Protein AF-A0A7S0RGK0-F1 (afdb_monomer_lite)

Radius of gyration: 24.29 Å; chains: 1; bounding box: 47×30×78 Å

pLDDT: mean 84.03, std 11.75, range [45.88, 96.94]

Structure (mmCIF, N/CA/C/O backbone):
data_AF-A0A7S0RGK0-F1
#
_entry.id   AF-A0A7S0RGK0-F1
#
loop_
_atom_site.group_PDB
_atom_site.id
_atom_site.type_symbol
_atom_site.label_atom_id
_atom_site.label_alt_id
_atom_site.label_comp_id
_atom_site.label_asym_id
_atom_site.label_entity_id
_atom_site.label_seq_id
_atom_site.pdbx_PDB_ins_code
_atom_site.Cartn_x
_atom_site.Cartn_y
_atom_site.Cartn_z
_atom_site.occupancy
_atom_site.B_iso_or_equiv
_atom_site.auth_seq_id
_atom_site.auth_comp_id
_atom_site.auth_asym_id
_atom_site.auth_atom_id
_atom_site.pdbx_PDB_model_num
ATOM 1 N N . CYS A 1 1 ? -18.886 -2.532 -41.135 1.00 45.88 1 CYS A N 1
ATOM 2 C CA . CYS A 1 1 ? -19.427 -2.600 -39.764 1.00 45.88 1 CYS A CA 1
ATOM 3 C C . CYS A 1 1 ? -18.877 -1.375 -39.049 1.00 45.88 1 CYS A C 1
ATOM 5 O O . CYS A 1 1 ? -17.699 -1.386 -38.721 1.00 45.88 1 CYS A O 1
ATOM 7 N N . HIS A 1 2 ? -19.645 -0.287 -38.977 1.00 47.56 2 HIS A N 1
ATOM 8 C CA . HIS A 1 2 ? -19.231 0.909 -38.237 1.00 47.56 2 HIS A CA 1
ATOM 9 C C . HIS A 1 2 ? -19.443 0.636 -36.746 1.00 47.56 2 HIS A C 1
ATOM 11 O O . HIS A 1 2 ? -20.496 0.131 -36.366 1.00 47.56 2 HIS A O 1
ATOM 17 N N . PHE A 1 3 ? -18.423 0.901 -35.936 1.00 50.94 3 PHE A N 1
ATOM 18 C CA . PHE A 1 3 ? -18.436 0.757 -34.477 1.00 50.94 3 PHE A CA 1
ATOM 19 C C . PHE A 1 3 ? -18.742 2.110 -33.795 1.00 50.94 3 PHE A C 1
ATOM 21 O O . PHE A 1 3 ? -18.288 2.342 -32.684 1.00 50.94 3 PHE A O 1
ATOM 28 N N . ASP A 1 4 ? -19.494 3.001 -34.455 1.00 64.44 4 ASP A N 1
ATOM 29 C CA . ASP A 1 4 ? -19.559 4.431 -34.095 1.00 64.44 4 ASP A CA 1
ATOM 30 C C . ASP A 1 4 ? -20.911 4.902 -33.514 1.00 64.44 4 ASP A C 1
ATOM 32 O O . ASP A 1 4 ? -21.115 6.098 -33.342 1.00 64.44 4 ASP A O 1
ATOM 36 N N . ASP A 1 5 ? -21.830 3.997 -33.164 1.00 68.00 5 ASP A N 1
ATOM 37 C CA . ASP A 1 5 ? -23.167 4.366 -32.656 1.00 68.00 5 ASP A CA 1
ATOM 38 C C . ASP A 1 5 ? -23.251 4.332 -31.118 1.00 68.00 5 ASP A C 1
ATOM 40 O O . ASP A 1 5 ? -24.139 3.693 -30.546 1.00 68.00 5 ASP A O 1
ATOM 44 N N . TRP A 1 6 ? -22.314 4.976 -30.417 1.00 68.12 6 TRP A N 1
ATOM 45 C CA . TRP A 1 6 ? -22.387 5.119 -28.956 1.00 68.12 6 TRP A CA 1
ATOM 46 C C . TRP A 1 6 ? -22.536 6.593 -28.586 1.00 68.12 6 TRP A C 1
ATOM 48 O O . TRP A 1 6 ? -21.665 7.408 -28.877 1.00 68.12 6 TRP A O 1
ATOM 58 N N . GLU A 1 7 ? -23.637 6.929 -27.918 1.00 72.31 7 GLU A N 1
ATOM 59 C CA . GLU A 1 7 ? -23.846 8.242 -27.315 1.00 72.31 7 GLU A CA 1
ATOM 60 C C . GLU A 1 7 ? -23.464 8.166 -25.834 1.00 72.31 7 GLU A C 1
ATOM 62 O O . GLU A 1 7 ? -24.004 7.357 -25.075 1.00 72.31 7 GLU A O 1
ATOM 67 N N . VAL A 1 8 ? -22.506 8.993 -25.416 1.00 60.56 8 VAL A N 1
ATOM 68 C CA . VAL A 1 8 ? -22.184 9.163 -23.997 1.00 60.56 8 VAL A CA 1
ATOM 69 C C . VAL A 1 8 ? -23.296 10.003 -23.378 1.00 60.56 8 VAL A C 1
ATOM 71 O O . VAL A 1 8 ? -23.343 11.215 -23.559 1.00 60.56 8 VAL A O 1
ATOM 74 N N . THR A 1 9 ? -24.209 9.360 -22.652 1.00 66.69 9 THR A N 1
ATOM 75 C CA . THR A 1 9 ? -25.336 10.044 -21.994 1.00 66.69 9 THR A CA 1
ATOM 76 C C . THR A 1 9 ? -24.972 10.633 -20.629 1.00 66.69 9 THR A C 1
ATOM 78 O O . THR A 1 9 ? -25.786 11.334 -20.032 1.00 66.69 9 THR A O 1
ATOM 81 N N . GLN A 1 10 ? -23.782 10.323 -20.101 1.00 54.25 10 GLN A N 1
ATOM 82 C CA . GLN A 1 10 ? -23.289 10.854 -18.831 1.00 54.25 10 GLN A CA 1
ATOM 83 C C . GLN A 1 10 ? -21.755 10.778 -18.770 1.00 54.25 10 GLN A C 1
ATOM 85 O O . GLN A 1 10 ? -21.171 9.724 -19.025 1.00 54.25 10 GLN A O 1
ATOM 90 N N . GLU A 1 11 ? -21.103 11.889 -18.428 1.00 58.59 11 GLU A N 1
ATOM 91 C CA . GLU A 1 11 ? -19.659 11.948 -18.171 1.00 58.59 11 GLU A CA 1
ATOM 92 C C . GLU A 1 11 ? -19.355 11.328 -16.787 1.00 58.59 11 GLU A C 1
ATOM 94 O O . GLU A 1 11 ? -20.025 11.680 -15.812 1.00 58.59 11 GLU A O 1
ATOM 99 N N . PRO A 1 12 ? -18.340 10.451 -16.629 1.00 56.47 12 PRO A N 1
ATOM 100 C CA . PRO A 1 12 ? -18.073 9.737 -15.369 1.00 56.47 12 PRO A CA 1
ATOM 101 C C . PRO A 1 12 ? -17.719 10.620 -14.158 1.00 56.47 12 PRO A C 1
ATOM 103 O O . PRO A 1 12 ? -17.624 10.108 -13.044 1.00 56.47 12 PRO A O 1
ATOM 106 N N . ASN A 1 13 ? -17.483 11.919 -14.365 1.00 54.09 13 ASN A N 1
ATOM 107 C CA . ASN A 1 13 ? -16.930 12.828 -13.359 1.00 54.09 13 ASN A CA 1
ATOM 108 C C . ASN A 1 13 ? -17.890 13.922 -12.875 1.00 54.09 13 ASN A C 1
ATOM 110 O O . ASN A 1 13 ? -17.523 14.672 -11.970 1.00 54.09 13 ASN A O 1
ATOM 114 N N . GLU A 1 14 ? -19.117 13.998 -13.389 1.00 57.75 14 GLU A N 1
ATOM 115 C CA . GLU A 1 14 ? -20.166 14.773 -12.722 1.00 57.75 14 GLU A CA 1
ATOM 116 C C . GLU A 1 14 ? -20.869 13.853 -11.729 1.00 57.75 14 GLU A C 1
ATOM 118 O O . GLU A 1 14 ? -21.892 13.237 -12.024 1.00 57.75 14 GLU A O 1
ATOM 123 N N . LEU A 1 15 ? -20.275 13.702 -10.541 1.00 62.53 15 LEU A N 1
ATOM 124 C CA . LEU A 1 15 ? -20.988 13.087 -9.427 1.00 62.53 15 LEU A CA 1
ATOM 125 C C . LEU A 1 15 ? -22.271 13.894 -9.225 1.00 62.53 15 LEU A C 1
ATOM 127 O O . LEU A 1 15 ? -22.200 15.059 -8.837 1.00 62.53 15 LEU A O 1
ATOM 131 N N . ASP A 1 16 ? -23.415 13.275 -9.531 1.00 68.38 16 ASP A N 1
ATOM 132 C CA . ASP A 1 16 ? -24.740 13.861 -9.346 1.00 68.38 16 ASP A CA 1
ATOM 133 C C . ASP A 1 16 ? -24.778 14.561 -7.975 1.00 68.38 16 ASP A C 1
ATOM 135 O O . ASP A 1 16 ? -24.524 13.905 -6.955 1.00 68.38 16 ASP A O 1
ATOM 139 N N . PRO A 1 17 ? -25.051 15.876 -7.913 1.00 67.38 17 PRO A N 1
ATOM 140 C CA . PRO A 1 17 ? -25.155 16.597 -6.651 1.00 67.38 17 PRO A CA 1
ATOM 141 C C . PRO A 1 17 ? -26.085 15.891 -5.651 1.00 67.38 17 PRO A C 1
ATOM 143 O O . PRO A 1 17 ? -25.765 15.813 -4.466 1.00 67.38 17 PRO A O 1
ATOM 146 N N . GLY A 1 18 ? -27.165 15.258 -6.129 1.00 75.44 18 GLY A N 1
ATOM 147 C CA . GLY A 1 18 ? -28.067 14.460 -5.295 1.00 75.44 18 GLY A CA 1
ATOM 148 C C . GLY A 1 18 ? -27.434 13.171 -4.755 1.00 75.44 18 GLY A C 1
ATOM 149 O O . GLY A 1 18 ? -27.730 12.742 -3.636 1.00 75.44 18 GLY A O 1
ATOM 150 N N . TYR A 1 19 ? -26.505 12.563 -5.498 1.00 70.56 19 TYR A N 1
ATOM 151 C CA . TYR A 1 19 ? -25.685 11.472 -4.978 1.00 70.56 19 TYR A CA 1
ATOM 152 C C . TYR A 1 19 ? -24.751 11.983 -3.876 1.00 70.56 19 TYR A C 1
ATOM 154 O O . TYR A 1 19 ? -24.656 11.341 -2.824 1.00 70.56 19 TYR A O 1
ATOM 162 N N . LEU A 1 20 ? -24.097 13.131 -4.060 1.00 77.19 20 LEU A N 1
ATOM 163 C CA . LEU A 1 20 ? -23.179 13.700 -3.066 1.00 77.19 20 LEU A CA 1
ATOM 164 C C . LEU A 1 20 ? -23.881 14.102 -1.760 1.00 77.19 20 LEU A C 1
ATOM 166 O O . LEU A 1 20 ? -23.364 13.782 -0.686 1.00 77.19 20 LEU A O 1
ATOM 170 N N . ASP A 1 21 ? -25.076 14.688 -1.837 1.00 83.25 21 ASP A N 1
ATOM 171 C CA . ASP A 1 21 ? -25.827 15.198 -0.677 1.00 83.25 21 ASP A CA 1
ATOM 172 C C . ASP A 1 21 ? -26.143 14.121 0.382 1.00 83.25 21 ASP A C 1
ATOM 174 O O . ASP A 1 21 ? -26.237 14.408 1.575 1.00 83.25 21 ASP A O 1
ATOM 178 N N . GLY A 1 22 ? -26.241 12.850 -0.021 1.00 84.25 22 GLY A N 1
ATOM 179 C CA . GLY A 1 22 ? -26.452 11.716 0.891 1.00 84.25 22 GLY A CA 1
ATOM 180 C C . GLY A 1 22 ? -25.196 10.902 1.224 1.00 84.25 22 GLY A C 1
ATOM 181 O O . GLY A 1 22 ? -25.296 9.892 1.925 1.00 84.25 22 GLY A O 1
ATOM 182 N N . ALA A 1 23 ? -24.023 11.268 0.698 1.00 84.81 23 ALA A N 1
ATOM 183 C CA . ALA A 1 23 ? -22.832 10.419 0.765 1.00 84.81 23 ALA A CA 1
ATOM 184 C C . ALA A 1 23 ? -22.358 10.162 2.199 1.00 84.81 23 ALA A C 1
ATOM 186 O O . ALA A 1 23 ? -22.061 9.017 2.539 1.00 84.81 23 ALA A O 1
ATOM 187 N N . ALA A 1 24 ? -22.356 11.188 3.055 1.00 86.12 24 ALA A N 1
ATOM 188 C CA . ALA A 1 24 ? -21.973 11.047 4.459 1.00 86.12 24 ALA A CA 1
ATOM 189 C C . ALA A 1 24 ? -22.893 10.067 5.208 1.00 86.12 24 ALA A C 1
ATOM 191 O O . ALA A 1 24 ? -22.409 9.146 5.859 1.00 86.12 24 ALA A O 1
ATOM 192 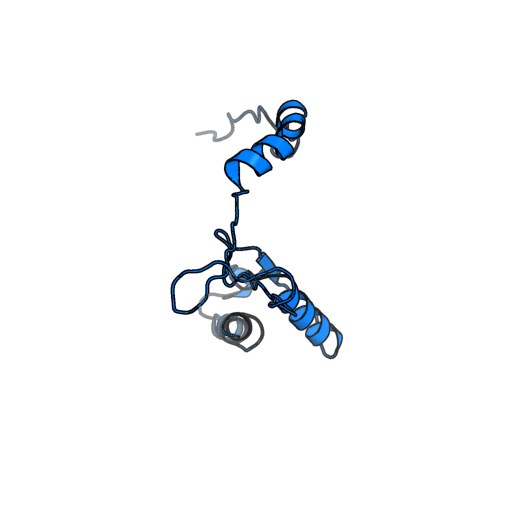N N . ALA A 1 25 ? -24.213 10.193 5.038 1.00 88.88 25 ALA A N 1
ATOM 193 C CA . ALA A 1 25 ? -25.180 9.290 5.662 1.00 88.88 25 ALA A CA 1
ATOM 194 C C . ALA A 1 25 ? -25.024 7.840 5.170 1.00 88.88 25 ALA A C 1
ATOM 196 O O . ALA A 1 25 ? -25.110 6.902 5.961 1.00 88.88 25 ALA A O 1
ATOM 197 N N . ARG A 1 26 ? -24.741 7.638 3.874 1.00 89.81 26 ARG A N 1
ATOM 198 C CA . ARG A 1 26 ? -24.455 6.299 3.330 1.00 89.81 26 ARG A CA 1
ATOM 199 C C . ARG A 1 26 ? -23.144 5.727 3.861 1.00 89.81 26 ARG A C 1
ATOM 201 O O . ARG A 1 26 ? -23.092 4.534 4.133 1.00 89.81 26 ARG A O 1
ATOM 208 N N . ILE A 1 27 ? -22.096 6.541 4.010 1.00 84.31 27 ILE A N 1
ATOM 209 C CA . ILE A 1 27 ? -20.834 6.111 4.632 1.00 84.31 27 ILE A CA 1
ATOM 210 C C . ILE A 1 27 ? -21.091 5.672 6.072 1.00 84.31 27 ILE A C 1
ATOM 212 O O . ILE A 1 27 ? -20.646 4.594 6.455 1.00 84.31 27 ILE A O 1
ATOM 216 N N . ASP A 1 28 ? -21.843 6.455 6.839 1.00 87.56 28 ASP A N 1
ATOM 217 C CA . ASP A 1 28 ? -22.169 6.110 8.222 1.00 87.56 28 ASP A CA 1
ATOM 218 C C . ASP A 1 28 ? -22.961 4.803 8.306 1.00 87.56 28 ASP A C 1
ATOM 220 O O . ASP A 1 28 ? -22.621 3.936 9.103 1.00 87.56 28 ASP A O 1
ATOM 224 N N . ALA A 1 29 ? -23.951 4.611 7.433 1.00 89.06 29 ALA A N 1
ATOM 225 C CA . ALA A 1 29 ? -24.777 3.406 7.436 1.00 89.06 29 ALA A CA 1
ATOM 226 C C . ALA A 1 29 ? -24.069 2.149 6.893 1.00 89.06 29 ALA A C 1
ATOM 228 O O . ALA A 1 29 ? -24.355 1.045 7.348 1.00 89.06 29 ALA A O 1
ATOM 229 N N . LEU A 1 30 ? -23.193 2.286 5.890 1.00 86.19 30 LEU A N 1
ATOM 230 C CA . LEU A 1 30 ? -22.616 1.146 5.158 1.00 86.19 30 LEU A CA 1
ATOM 231 C C . LEU A 1 30 ? -21.158 0.848 5.521 1.00 86.19 30 LEU A C 1
ATOM 233 O O . LEU A 1 30 ? -20.657 -0.222 5.180 1.00 86.19 30 LEU A O 1
ATOM 237 N N . ARG A 1 31 ? -20.443 1.804 6.123 1.00 80.94 31 ARG A N 1
ATOM 238 C CA . ARG A 1 31 ? -18.987 1.723 6.339 1.00 80.94 31 ARG A CA 1
ATOM 239 C C . ARG A 1 31 ? -18.550 2.031 7.769 1.00 80.94 31 ARG A C 1
ATOM 241 O O . ARG A 1 31 ? -17.350 1.989 8.036 1.00 80.94 31 ARG A O 1
ATOM 248 N N . LYS A 1 32 ? -19.481 2.320 8.680 1.00 85.50 32 LYS A N 1
ATOM 249 C CA . LYS A 1 32 ? -19.214 2.414 10.120 1.00 85.50 32 LYS A CA 1
ATOM 250 C C . LYS A 1 32 ? -19.977 1.323 10.863 1.00 85.50 32 LYS A C 1
ATOM 252 O O . LYS A 1 32 ? -20.958 0.778 10.368 1.00 85.50 32 LYS A O 1
ATOM 257 N N . GLY A 1 33 ? -19.496 0.999 12.053 1.00 85.06 33 GLY A N 1
ATOM 258 C CA . GLY A 1 33 ? -20.142 0.073 12.969 1.00 85.06 33 GLY A CA 1
ATOM 259 C C . GLY A 1 33 ? -19.746 0.404 14.398 1.00 85.06 33 GLY A C 1
ATOM 260 O O . GLY A 1 33 ? -18.701 1.017 14.631 1.00 85.06 33 GLY A O 1
ATOM 261 N N . ASP A 1 34 ? -20.590 0.009 15.343 1.00 89.88 34 ASP A N 1
ATOM 262 C CA . ASP A 1 34 ? -20.337 0.247 16.757 1.00 89.88 34 ASP A CA 1
ATOM 263 C C . ASP A 1 34 ? -19.248 -0.701 17.272 1.00 89.88 34 ASP A C 1
ATOM 265 O O . ASP A 1 34 ? -19.323 -1.919 17.101 1.00 89.88 34 ASP A O 1
ATOM 269 N N . LEU A 1 35 ? -18.244 -0.140 17.947 1.00 84.94 35 LEU A N 1
ATOM 270 C CA . LEU A 1 35 ? -17.237 -0.896 18.685 1.00 84.94 35 LEU A CA 1
ATOM 271 C C . LEU A 1 35 ? -17.458 -0.674 20.181 1.00 84.94 35 LEU A C 1
ATOM 273 O O . LEU A 1 35 ? -17.250 0.425 20.691 1.00 84.94 35 LEU A O 1
ATOM 277 N N . SER A 1 36 ? -17.856 -1.730 20.887 1.00 88.12 36 SER A N 1
ATOM 278 C CA . SER A 1 36 ? -17.973 -1.721 22.347 1.00 88.12 36 SER A CA 1
ATOM 279 C C . SER A 1 36 ? -16.804 -2.474 22.973 1.00 88.12 36 SER A C 1
ATOM 281 O O . SER A 1 36 ? -16.572 -3.638 22.652 1.00 88.12 36 SER A O 1
ATOM 283 N N . VAL A 1 37 ? -16.081 -1.818 23.882 1.00 84.38 37 VAL A N 1
ATOM 284 C CA . VAL A 1 37 ? -14.983 -2.419 24.653 1.00 84.38 37 VAL A CA 1
ATOM 285 C C . VAL A 1 37 ? -15.385 -2.451 26.123 1.00 84.38 37 VAL A C 1
ATOM 287 O O . VAL A 1 37 ? -15.658 -1.410 26.718 1.00 84.38 37 VAL A O 1
ATOM 290 N N . SER A 1 38 ? -15.419 -3.644 26.712 1.00 86.25 38 SER A N 1
ATOM 291 C CA . SER A 1 38 ? -15.728 -3.858 28.128 1.00 86.25 38 SER A CA 1
ATOM 292 C C . SER A 1 38 ? -14.567 -4.541 28.830 1.00 86.25 38 SER A C 1
ATOM 294 O O . SER A 1 38 ? -13.960 -5.458 28.279 1.00 86.25 38 SER A O 1
ATOM 296 N N . TRP A 1 39 ? -14.311 -4.145 30.070 1.00 84.94 39 TRP A N 1
ATOM 297 C CA . TRP A 1 39 ? -13.231 -4.691 30.877 1.00 84.94 39 TRP A CA 1
ATOM 298 C C . TRP A 1 39 ? -13.803 -5.413 32.071 1.00 84.94 39 TRP A C 1
ATOM 300 O O . TRP A 1 39 ? -14.559 -4.821 32.839 1.00 84.94 39 TRP A O 1
ATOM 310 N N . VAL A 1 40 ? -13.429 -6.673 32.224 1.00 90.31 40 VAL A N 1
ATOM 311 C CA . VAL A 1 40 ? -13.876 -7.519 33.323 1.00 90.31 40 VAL A CA 1
ATOM 312 C C . VAL A 1 40 ? -12.674 -8.137 34.023 1.00 90.31 40 VAL A C 1
ATOM 314 O O . VAL A 1 40 ? -11.624 -8.335 33.409 1.00 90.31 40 VAL A O 1
ATOM 317 N N . ASP A 1 41 ? -12.812 -8.408 35.315 1.00 86.19 41 ASP A N 1
ATOM 318 C CA . ASP A 1 41 ? -11.840 -9.192 36.069 1.00 86.19 41 ASP A CA 1
ATOM 319 C C . ASP A 1 41 ? -11.927 -10.692 35.723 1.00 86.19 41 ASP A C 1
ATOM 321 O O . ASP A 1 41 ? -12.722 -11.130 34.887 1.00 86.19 41 ASP A O 1
ATOM 325 N N . THR A 1 42 ? -11.108 -11.508 36.387 1.00 89.25 42 THR A N 1
ATOM 326 C CA . THR A 1 42 ? -11.101 -12.968 36.200 1.00 89.25 42 THR A CA 1
ATOM 327 C C . THR A 1 42 ? -12.397 -13.654 36.643 1.00 89.25 42 THR A C 1
ATOM 329 O O . THR A 1 42 ? -12.619 -14.807 36.275 1.00 89.25 42 THR A O 1
ATOM 332 N N . ALA A 1 43 ? -13.254 -12.970 37.405 1.00 92.44 43 ALA A N 1
ATOM 333 C CA . ALA A 1 43 ? -14.572 -13.436 37.825 1.00 92.44 43 ALA A CA 1
ATOM 334 C C . ALA A 1 43 ? -15.708 -12.919 36.915 1.00 92.44 43 ALA A C 1
ATOM 336 O O . ALA A 1 43 ? -16.869 -13.259 37.143 1.00 92.44 43 ALA A O 1
ATOM 337 N N . GLY A 1 44 ? -15.396 -12.128 35.880 1.00 90.12 44 GLY A N 1
ATOM 338 C CA . GLY A 1 44 ? -16.381 -11.529 34.975 1.00 90.12 44 GLY A CA 1
ATOM 339 C C . GLY A 1 44 ? -17.010 -10.230 35.495 1.00 90.12 44 GLY A C 1
ATOM 340 O O . GLY A 1 44 ? -17.957 -9.729 34.888 1.00 90.12 44 GLY A O 1
ATOM 341 N N . THR A 1 45 ? -16.504 -9.663 36.592 1.00 91.19 45 THR A N 1
ATOM 342 C CA . THR A 1 45 ? -17.001 -8.403 37.162 1.00 91.19 45 THR A CA 1
ATOM 343 C C . THR A 1 45 ? -16.417 -7.215 36.400 1.00 91.19 45 THR A C 1
ATOM 345 O O . THR A 1 45 ? -15.198 -7.163 36.228 1.00 91.19 45 THR A O 1
ATOM 348 N N . PRO A 1 46 ? -17.224 -6.225 35.979 1.00 90.50 46 PRO A N 1
ATOM 349 C CA . PRO A 1 46 ? -16.708 -5.024 35.334 1.00 90.50 46 PRO A CA 1
ATOM 350 C C . PRO A 1 46 ? -15.663 -4.295 36.189 1.00 90.50 46 PRO A C 1
ATOM 352 O O . PRO A 1 46 ? -15.886 -4.043 37.377 1.00 90.50 46 PRO A O 1
ATOM 355 N N . LEU A 1 47 ? -14.534 -3.925 35.582 1.00 88.38 47 LEU A N 1
ATOM 356 C CA . LEU A 1 47 ? -13.517 -3.115 36.252 1.00 88.38 47 LEU A CA 1
ATOM 357 C C . LEU A 1 47 ? -14.060 -1.707 36.537 1.00 88.38 47 LEU A C 1
ATOM 359 O O . LEU A 1 47 ? -14.755 -1.111 35.715 1.00 88.38 47 LEU A O 1
ATOM 363 N N . GLN A 1 48 ? -13.720 -1.165 37.707 1.00 83.25 48 GLN A N 1
ATOM 364 C CA . GLN A 1 48 ? -14.133 0.176 38.113 1.00 83.25 48 GLN A CA 1
ATOM 365 C C . GLN A 1 48 ? -13.360 1.264 37.340 1.00 83.25 48 GLN A C 1
ATOM 367 O O . GLN A 1 48 ? -12.208 1.041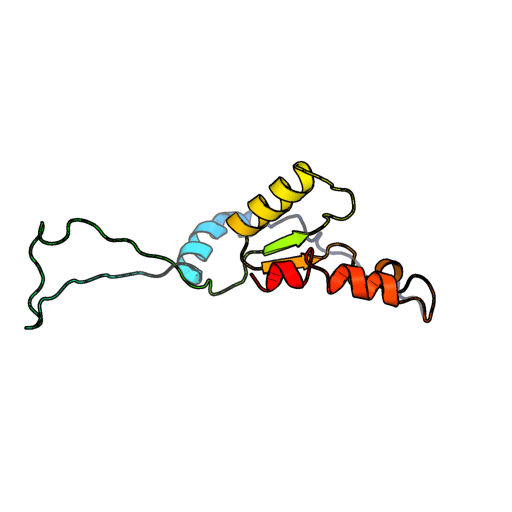 36.940 1.00 83.25 48 GLN A O 1
ATOM 372 N N . PRO A 1 49 ? -13.950 2.461 37.155 1.00 72.06 49 PRO A N 1
ATOM 373 C CA . PRO A 1 49 ? -13.250 3.607 36.579 1.00 72.06 49 PRO A CA 1
ATOM 374 C C . PRO A 1 49 ? -11.934 3.890 37.323 1.00 72.06 49 PRO A C 1
ATOM 376 O O . PRO A 1 49 ? -11.922 4.001 38.545 1.00 72.06 49 PRO A O 1
ATOM 379 N N . GLY A 1 50 ? -10.821 3.995 36.590 1.00 79.19 50 GLY A N 1
ATOM 380 C CA . GLY A 1 50 ? -9.481 4.227 37.153 1.00 79.19 50 GLY A CA 1
ATOM 381 C C . GLY A 1 50 ? -8.591 2.984 37.277 1.00 79.19 50 GLY A C 1
ATOM 382 O O . GLY A 1 50 ? -7.391 3.128 37.487 1.00 79.19 50 GLY A O 1
ATOM 383 N N . HIS A 1 51 ? -9.122 1.772 37.072 1.00 83.50 51 HIS A N 1
ATOM 384 C CA . HIS A 1 51 ? -8.294 0.555 36.979 1.00 83.50 51 HIS A CA 1
ATOM 385 C C . HIS A 1 51 ? -7.517 0.449 35.656 1.00 83.50 51 HIS A C 1
ATOM 387 O O . HIS A 1 51 ? -6.601 -0.360 35.534 1.00 83.50 51 HIS A O 1
ATOM 393 N N . ILE A 1 52 ? -7.879 1.264 34.665 1.00 80.44 52 ILE A N 1
ATOM 394 C CA . ILE A 1 52 ? -7.282 1.278 33.331 1.00 80.44 52 ILE A CA 1
ATOM 395 C C . ILE A 1 52 ? -6.605 2.622 33.146 1.00 80.44 52 ILE A C 1
ATOM 397 O O . ILE A 1 52 ? -7.264 3.659 33.118 1.00 80.44 52 ILE A O 1
ATOM 401 N N . LEU A 1 53 ? -5.281 2.589 33.042 1.00 83.81 53 LEU A N 1
ATOM 402 C CA . LEU A 1 53 ? -4.455 3.786 32.900 1.00 83.81 53 LEU A CA 1
ATOM 403 C C . LEU A 1 53 ? -4.229 4.155 31.428 1.00 83.81 53 LEU A C 1
ATOM 405 O O . LEU A 1 53 ? -4.029 5.325 31.113 1.00 83.81 53 LEU A O 1
ATOM 409 N N . SER A 1 54 ? -4.279 3.172 30.525 1.00 85.06 54 SER A N 1
ATOM 410 C CA . SER A 1 54 ? -4.169 3.375 29.081 1.00 85.06 54 SER A CA 1
ATOM 411 C C . SER A 1 54 ? -4.867 2.259 28.298 1.00 85.06 54 SER A C 1
ATOM 413 O O . SER A 1 54 ? -4.940 1.113 28.741 1.00 85.06 54 SER A O 1
ATOM 415 N N . LEU A 1 55 ? -5.379 2.613 27.118 1.00 82.50 55 LEU A N 1
ATOM 416 C CA . LEU A 1 55 ? -5.906 1.693 26.113 1.00 82.50 55 LEU A CA 1
ATOM 417 C C . LEU A 1 55 ? -5.333 2.094 24.755 1.00 82.50 55 LEU A C 1
ATOM 419 O O . LEU A 1 55 ? -5.467 3.243 24.339 1.00 82.50 55 LEU A O 1
ATOM 423 N N . THR A 1 56 ? -4.739 1.135 24.053 1.00 87.62 56 THR A N 1
ATOM 424 C CA . THR A 1 56 ? -4.327 1.291 22.658 1.00 87.62 56 THR A CA 1
ATOM 425 C C . THR A 1 56 ? -5.095 0.285 21.818 1.00 87.62 56 THR A C 1
ATOM 427 O O . THR A 1 56 ? -5.030 -0.917 22.069 1.00 87.62 56 THR A O 1
ATOM 430 N N . LEU A 1 57 ? -5.841 0.786 20.837 1.00 83.75 57 LEU A N 1
ATOM 431 C CA . LEU A 1 57 ? -6.509 -0.021 19.824 1.00 83.75 57 LEU A CA 1
ATOM 432 C C . LEU A 1 57 ? -5.761 0.173 18.510 1.00 83.75 57 LEU A C 1
ATOM 434 O O . LEU A 1 57 ? -5.632 1.301 18.037 1.00 83.75 57 LEU A O 1
ATOM 438 N N . THR A 1 58 ? -5.294 -0.925 17.926 1.00 83.44 58 THR A N 1
ATOM 439 C CA . THR A 1 58 ? -4.635 -0.919 16.620 1.00 83.44 58 THR A CA 1
ATOM 440 C C . THR A 1 58 ? -5.498 -1.700 15.647 1.00 83.44 58 THR A C 1
ATOM 442 O O . THR A 1 58 ? -5.763 -2.884 15.857 1.00 83.44 58 THR A O 1
ATOM 445 N N . GLN A 1 59 ? -5.941 -1.043 14.579 1.00 79.81 59 GLN A N 1
ATOM 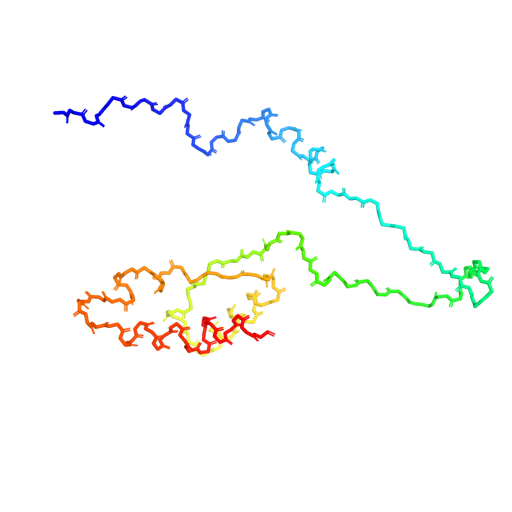446 C CA . GLN A 1 59 ? -6.594 -1.725 13.472 1.00 79.81 59 GLN A CA 1
ATOM 447 C C . GLN A 1 59 ? -5.538 -2.518 12.695 1.00 79.81 59 GLN A C 1
ATOM 449 O O . GLN A 1 59 ? -4.639 -1.930 12.104 1.00 79.81 59 GLN A O 1
ATOM 454 N N . SER A 1 60 ? -5.631 -3.848 12.708 1.00 80.19 60 SER A N 1
ATOM 455 C CA . SER A 1 60 ? -4.668 -4.719 12.020 1.00 80.19 60 SER A CA 1
ATOM 456 C C . SER A 1 60 ? -4.917 -4.818 10.517 1.00 80.19 60 SER A C 1
ATOM 458 O O . SER A 1 60 ? -3.976 -4.966 9.746 1.00 80.19 60 SER A O 1
ATOM 460 N N . GLN A 1 61 ? -6.180 -4.745 10.090 1.00 76.81 61 GLN A N 1
ATOM 461 C CA . GLN A 1 61 ? -6.558 -4.848 8.686 1.00 76.81 61 GLN A CA 1
ATOM 462 C C . GLN A 1 61 ? -7.806 -4.011 8.391 1.00 76.81 61 GLN A C 1
ATOM 464 O O . GLN A 1 61 ? -8.715 -3.875 9.216 1.00 76.81 61 GLN A O 1
ATOM 469 N N . HIS A 1 62 ? -7.858 -3.446 7.191 1.00 80.62 62 HIS A N 1
ATOM 470 C CA . HIS A 1 62 ? -9.059 -2.821 6.650 1.00 80.62 62 HIS A CA 1
ATOM 471 C C . HIS A 1 62 ? -9.864 -3.844 5.844 1.00 80.62 62 HIS A C 1
ATOM 473 O O . HIS A 1 62 ? -9.295 -4.726 5.210 1.00 80.62 62 HIS A O 1
ATOM 479 N N . ALA A 1 63 ? -11.192 -3.698 5.812 1.00 80.94 63 ALA A N 1
ATOM 480 C CA . ALA A 1 63 ? -12.049 -4.529 4.957 1.00 80.94 63 ALA A CA 1
ATOM 481 C C . ALA A 1 63 ? -11.757 -4.337 3.454 1.00 80.94 63 ALA A C 1
ATOM 483 O O . ALA A 1 63 ? -12.099 -5.184 2.635 1.00 80.94 63 ALA A O 1
ATOM 484 N N . PHE A 1 64 ? -11.133 -3.214 3.099 1.00 81.25 64 PHE A N 1
ATOM 485 C CA . PHE A 1 64 ? -10.669 -2.892 1.760 1.00 81.25 64 PHE A CA 1
ATOM 486 C C . PHE A 1 64 ? -9.269 -2.290 1.836 1.00 81.25 64 PHE A C 1
ATOM 488 O O . PHE A 1 64 ? -8.950 -1.540 2.759 1.00 81.25 64 PHE A O 1
ATOM 495 N N . SER A 1 65 ? -8.448 -2.597 0.841 1.00 86.62 65 SER A N 1
ATOM 496 C CA . SER A 1 65 ? -7.139 -1.982 0.679 1.00 86.62 65 SER A CA 1
ATOM 497 C C . SER A 1 65 ? -7.265 -0.473 0.464 1.00 86.62 65 SER A C 1
ATOM 499 O O . SER A 1 65 ? -8.086 -0.010 -0.329 1.00 86.62 65 SER A O 1
ATOM 501 N N . PHE A 1 66 ? -6.430 0.292 1.157 1.00 86.75 66 PHE A N 1
ATOM 502 C CA . PHE A 1 66 ? -6.247 1.719 0.951 1.00 86.75 66 PHE A CA 1
ATOM 503 C C . PHE A 1 66 ? -4.847 1.934 0.391 1.00 86.75 66 PHE A C 1
ATOM 505 O O . PHE A 1 66 ? -3.855 1.742 1.096 1.00 86.75 66 PHE A O 1
ATOM 512 N N . GLY A 1 67 ? -4.778 2.260 -0.899 1.00 90.44 67 GLY A N 1
ATOM 513 C CA . GLY A 1 67 ? -3.539 2.151 -1.650 1.00 90.44 67 GLY A CA 1
ATOM 514 C C . GLY A 1 67 ? -3.198 3.310 -2.569 1.00 90.44 67 GLY A C 1
ATOM 515 O O . GLY A 1 67 ? -4.010 4.210 -2.775 1.00 90.44 67 GLY A O 1
ATOM 516 N N . SER A 1 68 ? -1.986 3.252 -3.124 1.00 92.69 68 SER A N 1
ATOM 517 C CA . SER A 1 68 ? -1.426 4.267 -4.025 1.00 92.69 68 SER A CA 1
ATOM 518 C C . SER A 1 68 ? -0.730 3.653 -5.245 1.00 92.69 68 SER A C 1
ATOM 520 O O . SER A 1 68 ? -0.282 2.503 -5.219 1.00 92.69 68 SER A O 1
ATOM 522 N N . ALA A 1 69 ? -0.627 4.436 -6.321 1.00 93.25 69 ALA A N 1
ATOM 523 C CA . ALA A 1 69 ? 0.186 4.102 -7.484 1.00 93.25 69 ALA A CA 1
ATOM 524 C C . ALA A 1 69 ? 1.631 4.592 -7.285 1.00 93.25 69 ALA A C 1
ATOM 526 O O . ALA A 1 69 ? 1.865 5.749 -6.938 1.00 93.25 69 ALA A O 1
ATOM 527 N N . LEU A 1 70 ? 2.598 3.708 -7.518 1.00 92.50 70 LEU A N 1
ATOM 528 C CA . LEU A 1 70 ? 4.025 3.960 -7.355 1.00 92.50 70 LEU A CA 1
ATOM 529 C C . LEU A 1 70 ? 4.706 4.335 -8.668 1.00 92.50 70 LEU A C 1
ATOM 531 O O . LEU A 1 70 ? 4.634 3.576 -9.638 1.00 92.50 70 LEU A O 1
ATOM 535 N N . ARG A 1 71 ? 5.496 5.410 -8.643 1.00 92.75 71 ARG A N 1
ATOM 536 C CA . ARG A 1 71 ? 6.448 5.754 -9.709 1.00 92.75 71 ARG A CA 1
ATOM 537 C C . ARG A 1 71 ? 7.774 6.296 -9.152 1.00 92.75 71 ARG A C 1
ATOM 539 O O . ARG A 1 71 ? 8.096 7.468 -9.317 1.00 92.75 71 ARG A O 1
ATOM 546 N N . PRO A 1 72 ? 8.562 5.443 -8.487 1.00 91.50 72 PRO A N 1
ATOM 547 C CA . PRO A 1 72 ? 9.873 5.806 -7.953 1.00 91.50 72 PRO A CA 1
ATOM 548 C C . PRO A 1 72 ? 10.987 5.893 -9.008 1.00 91.50 72 PRO A C 1
ATOM 550 O O . PRO A 1 72 ? 12.099 6.267 -8.662 1.00 91.50 72 PRO A O 1
ATOM 553 N N . ASP A 1 73 ? 10.727 5.522 -10.267 1.00 88.69 73 ASP A N 1
ATOM 554 C CA . ASP A 1 73 ? 11.762 5.287 -11.290 1.00 88.69 73 ASP A CA 1
ATOM 555 C C . ASP A 1 73 ? 12.659 6.498 -11.591 1.00 88.69 73 ASP A C 1
ATOM 557 O O . ASP A 1 73 ? 13.808 6.321 -11.992 1.00 88.69 73 ASP A O 1
ATOM 561 N N . ASP A 1 74 ? 12.130 7.704 -11.388 1.00 90.25 74 ASP A N 1
ATOM 562 C CA . ASP A 1 74 ? 12.818 8.971 -11.650 1.00 90.25 74 ASP A CA 1
ATOM 563 C C . ASP A 1 74 ? 13.437 9.577 -10.366 1.00 90.25 74 ASP A C 1
ATOM 565 O O . ASP A 1 74 ? 14.020 10.660 -10.415 1.00 90.25 74 ASP A O 1
ATOM 569 N N . LEU A 1 75 ? 13.315 8.897 -9.216 1.00 93.44 75 LEU A N 1
ATOM 570 C CA . LEU A 1 75 ? 13.753 9.377 -7.900 1.00 93.44 75 LEU A CA 1
ATOM 571 C C . LEU A 1 75 ? 15.054 8.697 -7.454 1.00 93.44 75 LEU A C 1
ATOM 573 O O . LEU A 1 75 ? 15.295 7.520 -7.725 1.00 93.44 75 LEU A O 1
ATOM 577 N N . ALA A 1 76 ? 15.881 9.416 -6.693 1.00 93.94 76 ALA A N 1
ATOM 578 C CA . ALA A 1 76 ? 17.122 8.879 -6.138 1.00 93.94 76 ALA A CA 1
ATOM 579 C C . ALA A 1 76 ? 17.458 9.479 -4.765 1.00 93.94 76 ALA A C 1
ATOM 581 O O . ALA A 1 76 ? 16.935 10.520 -4.370 1.00 93.94 76 ALA A O 1
ATOM 582 N N . GLY A 1 77 ? 18.364 8.819 -4.038 1.00 94.75 77 GLY A N 1
ATOM 583 C CA . GLY A 1 77 ? 18.892 9.316 -2.766 1.00 94.75 77 GLY A CA 1
ATOM 584 C C . GLY A 1 77 ? 17.806 9.563 -1.714 1.00 94.75 77 GLY A C 1
ATOM 585 O O . GLY A 1 77 ? 16.933 8.723 -1.496 1.00 94.75 77 GLY A O 1
ATOM 586 N N . GLU A 1 78 ? 17.874 10.719 -1.052 1.00 96.56 78 GLU A N 1
ATOM 587 C CA . GLU A 1 78 ? 16.947 11.097 0.024 1.00 96.56 78 GLU A CA 1
ATOM 588 C C . GLU A 1 78 ? 15.497 11.233 -0.452 1.00 96.56 78 GLU A C 1
ATOM 590 O O . GLU A 1 78 ? 14.577 10.895 0.290 1.00 96.56 78 GLU A O 1
ATOM 595 N N . GLU A 1 79 ? 15.279 11.670 -1.694 1.00 96.25 79 GLU A N 1
ATOM 596 C CA . GLU A 1 79 ? 13.937 11.836 -2.257 1.00 96.25 79 GLU A CA 1
ATOM 597 C C . GLU A 1 79 ? 13.236 10.486 -2.430 1.00 96.25 79 GLU A C 1
ATOM 599 O O . GLU A 1 79 ? 12.091 10.321 -2.003 1.00 96.25 79 GLU A O 1
ATOM 604 N N . LEU A 1 80 ? 13.947 9.491 -2.972 1.00 92.81 80 LEU A N 1
ATOM 605 C CA . LEU A 1 80 ? 13.435 8.124 -3.077 1.00 92.81 80 LEU A CA 1
ATOM 606 C C . LEU A 1 80 ? 13.116 7.550 -1.690 1.00 92.81 80 LEU A C 1
ATOM 608 O O . LEU A 1 80 ? 12.055 6.957 -1.493 1.00 92.81 80 LEU A O 1
ATOM 612 N N . GLN A 1 81 ? 14.006 7.758 -0.714 1.00 92.69 81 GLN A N 1
ATOM 613 C CA . GLN A 1 81 ? 13.791 7.274 0.648 1.00 92.69 81 GLN A CA 1
ATOM 614 C C . GLN A 1 81 ? 12.557 7.917 1.289 1.00 92.69 81 GLN A C 1
ATOM 616 O O . GLN A 1 81 ? 11.737 7.213 1.885 1.00 92.69 81 GLN A O 1
ATOM 621 N N . TRP A 1 82 ? 12.404 9.237 1.166 1.00 95.06 82 TRP A N 1
ATOM 622 C CA . TRP A 1 82 ? 11.233 9.955 1.665 1.00 95.06 82 TRP A CA 1
ATOM 623 C C . TRP A 1 82 ? 9.946 9.456 1.003 1.00 95.06 82 TRP A C 1
ATOM 625 O O . TRP A 1 82 ? 8.968 9.187 1.704 1.00 95.06 82 TRP A O 1
ATOM 635 N N . TYR A 1 83 ? 9.958 9.286 -0.320 1.00 94.31 83 TYR A N 1
ATOM 636 C CA . TYR A 1 83 ? 8.810 8.829 -1.099 1.00 94.31 83 TYR A CA 1
ATOM 637 C C . TYR A 1 83 ? 8.342 7.438 -0.658 1.00 94.31 83 TYR A C 1
ATOM 639 O O . TYR A 1 83 ? 7.163 7.247 -0.348 1.00 94.31 83 TYR A O 1
ATOM 647 N N . LEU A 1 84 ? 9.269 6.481 -0.548 1.00 91.38 84 LEU A N 1
ATOM 648 C CA . LEU A 1 84 ? 8.966 5.118 -0.105 1.00 91.38 84 LEU A CA 1
ATOM 649 C C . LEU A 1 84 ? 8.494 5.088 1.357 1.00 91.38 84 LEU A C 1
ATOM 651 O O . LEU A 1 84 ? 7.469 4.480 1.658 1.00 91.38 84 LEU A O 1
ATOM 655 N N . THR A 1 85 ? 9.174 5.807 2.256 1.00 91.81 85 THR A N 1
ATOM 656 C CA . THR A 1 85 ? 8.821 5.839 3.691 1.00 91.81 85 THR A CA 1
ATOM 657 C C . THR A 1 85 ? 7.446 6.470 3.922 1.00 91.81 85 THR A C 1
ATOM 659 O O . THR A 1 85 ? 6.653 5.978 4.724 1.00 91.81 85 THR A O 1
ATOM 662 N N . THR A 1 86 ? 7.144 7.552 3.204 1.00 93.75 86 THR A N 1
ATOM 663 C CA . THR A 1 86 ? 5.846 8.234 3.286 1.00 93.75 86 THR A CA 1
ATOM 664 C C . THR A 1 86 ? 4.734 7.370 2.703 1.00 93.75 86 THR A C 1
ATOM 666 O O . THR A 1 86 ? 3.641 7.311 3.259 1.00 93.75 86 THR A O 1
ATOM 669 N N . THR A 1 87 ? 5.012 6.651 1.613 1.00 92.19 87 THR A N 1
ATOM 670 C CA . THR A 1 87 ? 4.027 5.739 1.025 1.00 92.19 87 THR A CA 1
ATOM 671 C C . THR A 1 87 ? 3.704 4.585 1.983 1.00 92.19 87 THR A C 1
ATOM 673 O O . THR A 1 87 ? 2.526 4.328 2.222 1.00 92.19 87 THR A O 1
ATOM 676 N N . ALA A 1 88 ? 4.711 3.964 2.613 1.00 88.88 88 ALA A N 1
ATOM 677 C CA . ALA A 1 88 ? 4.502 2.918 3.628 1.00 88.88 88 ALA A CA 1
ATOM 678 C C . ALA A 1 88 ? 3.706 3.404 4.848 1.00 88.88 88 ALA A C 1
ATOM 680 O O . ALA A 1 88 ? 2.927 2.645 5.416 1.00 88.88 88 ALA A O 1
ATOM 681 N N . SER A 1 89 ? 3.893 4.656 5.282 1.00 89.25 89 SER A N 1
ATOM 682 C CA . SER A 1 89 ? 3.210 5.157 6.482 1.00 89.25 89 SER A CA 1
ATOM 683 C C . SER A 1 89 ? 1.737 5.510 6.254 1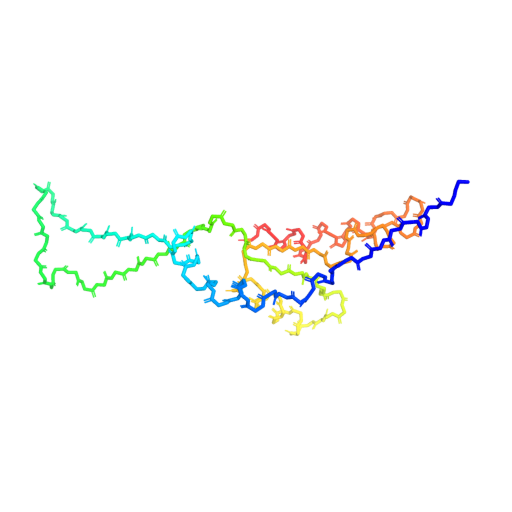.00 89.25 89 SER A C 1
ATOM 685 O O . SER A 1 89 ? 0.983 5.616 7.222 1.00 89.25 89 SER A O 1
ATOM 687 N N . MET A 1 90 ? 1.322 5.696 4.997 1.00 89.81 90 MET A N 1
ATOM 688 C CA . MET A 1 90 ? -0.024 6.159 4.641 1.00 89.81 90 MET A CA 1
ATOM 689 C C . MET A 1 90 ? -0.892 5.095 3.964 1.00 89.81 90 MET A C 1
ATOM 691 O O . MET A 1 90 ? -2.120 5.205 4.009 1.00 89.81 90 MET A O 1
ATOM 695 N N . PHE A 1 91 ? -0.288 4.086 3.332 1.00 90.25 91 PHE A N 1
ATOM 696 C CA . PHE A 1 91 ? -0.992 3.119 2.490 1.00 90.25 91 PHE A CA 1
ATOM 697 C C . PHE A 1 91 ? -0.688 1.675 2.892 1.00 90.25 91 PHE A C 1
ATOM 699 O O . PHE A 1 91 ? 0.407 1.356 3.337 1.00 90.25 91 PHE A O 1
ATOM 706 N N . ASN A 1 92 ? -1.665 0.789 2.690 1.00 86.75 92 ASN A N 1
ATOM 707 C CA . ASN A 1 92 ? -1.556 -0.650 2.968 1.00 86.75 92 ASN A CA 1
ATOM 708 C C . ASN A 1 92 ? -1.645 -1.524 1.701 1.00 86.75 92 ASN A C 1
ATOM 710 O O . ASN A 1 92 ? -1.732 -2.746 1.791 1.00 86.75 92 ASN A O 1
ATOM 714 N N . ALA A 1 93 ? -1.668 -0.902 0.520 1.00 89.19 93 ALA A N 1
ATOM 715 C CA . ALA A 1 93 ? -1.639 -1.582 -0.769 1.00 89.19 93 ALA A CA 1
ATOM 716 C C . ALA A 1 93 ? -1.052 -0.674 -1.844 1.00 89.19 93 ALA A C 1
ATOM 718 O O . ALA A 1 93 ? -1.257 0.538 -1.817 1.00 89.19 93 ALA A O 1
ATOM 719 N N . MET A 1 94 ? -0.339 -1.236 -2.816 1.00 90.12 94 MET A N 1
ATOM 720 C CA . MET A 1 94 ? 0.369 -0.442 -3.820 1.00 90.12 94 MET A CA 1
ATOM 721 C C . MET A 1 94 ? 0.352 -1.119 -5.183 1.00 90.12 94 MET A C 1
ATOM 723 O O . MET A 1 94 ? 0.322 -2.345 -5.281 1.00 90.12 94 MET A O 1
ATOM 727 N N . VAL A 1 95 ? 0.390 -0.309 -6.239 1.00 91.50 95 VAL A N 1
ATOM 728 C CA . VAL A 1 95 ? 0.505 -0.786 -7.623 1.00 91.50 95 VAL A CA 1
ATOM 729 C C . VAL A 1 95 ? 1.584 0.006 -8.362 1.00 91.50 95 VAL A C 1
ATOM 731 O O . VAL A 1 95 ? 1.599 1.229 -8.263 1.00 91.50 95 VAL A O 1
ATOM 734 N N . PRO A 1 96 ? 2.490 -0.626 -9.121 1.00 92.69 96 PRO A N 1
ATOM 735 C CA . PRO A 1 96 ? 3.386 0.101 -10.015 1.00 92.69 96 PRO A CA 1
ATOM 736 C C . PRO A 1 96 ? 2.591 0.859 -11.086 1.00 92.69 96 PRO A C 1
ATOM 738 O O . PRO A 1 96 ? 1.792 0.253 -11.801 1.00 92.69 96 PRO A O 1
ATOM 741 N N . GLU A 1 97 ? 2.833 2.161 -11.247 1.00 93.25 97 GLU A N 1
ATOM 742 C CA . GLU A 1 97 ? 2.101 3.011 -12.199 1.00 93.25 97 GLU A CA 1
ATOM 743 C C . GLU A 1 97 ? 2.284 2.522 -13.643 1.00 93.25 97 GLU A C 1
ATOM 745 O O . GLU A 1 97 ? 1.330 2.442 -14.422 1.00 93.25 97 GLU A O 1
ATOM 750 N N . ASN A 1 98 ? 3.527 2.188 -14.005 1.00 93.06 98 ASN A N 1
ATOM 751 C CA . ASN A 1 98 ? 3.894 1.858 -15.380 1.00 93.06 98 ASN A CA 1
ATOM 752 C C . ASN A 1 98 ? 4.616 0.521 -15.531 1.00 93.06 98 ASN A C 1
ATOM 754 O O . ASN A 1 98 ? 4.565 -0.054 -16.612 1.00 93.06 98 ASN A O 1
ATOM 758 N N . ARG A 1 99 ? 5.251 -0.014 -14.482 1.00 91.50 99 ARG A N 1
ATOM 759 C CA . ARG A 1 99 ? 6.153 -1.171 -14.625 1.00 91.50 99 ARG A CA 1
ATOM 760 C C . ARG A 1 99 ? 5.484 -2.479 -15.037 1.00 91.50 99 ARG A C 1
ATOM 762 O O . ARG A 1 99 ? 6.145 -3.301 -15.655 1.00 91.50 99 ARG A O 1
ATOM 769 N N . PHE A 1 100 ? 4.190 -2.653 -14.774 1.00 92.38 100 PHE A N 1
ATOM 770 C CA . PHE A 1 100 ? 3.436 -3.802 -15.292 1.00 92.38 100 PHE A CA 1
ATOM 771 C C . PHE A 1 100 ? 2.926 -3.620 -16.727 1.00 92.38 100 PHE A C 1
ATOM 773 O O . PHE A 1 100 ? 2.385 -4.557 -17.311 1.00 92.38 100 PHE A O 1
ATOM 780 N N . LYS A 1 101 ? 3.073 -2.432 -17.323 1.00 94.00 101 LYS A N 1
ATOM 781 C CA . LYS A 1 101 ? 2.654 -2.196 -18.708 1.00 94.00 101 LYS A CA 1
ATOM 782 C C . LYS A 1 101 ? 3.687 -2.796 -19.652 1.00 94.00 101 LYS A C 1
ATOM 784 O O . LYS A 1 101 ? 4.887 -2.630 -19.445 1.00 94.00 101 LYS A O 1
ATOM 789 N N . TRP A 1 102 ? 3.214 -3.421 -20.730 1.00 95.38 102 TRP A N 1
ATOM 790 C CA . TRP A 1 102 ? 4.070 -4.112 -21.698 1.00 95.38 102 TRP A CA 1
ATOM 791 C C . TRP A 1 102 ? 5.265 -3.261 -22.168 1.00 95.38 102 TRP A C 1
ATOM 793 O O . TRP A 1 102 ? 6.387 -3.730 -22.006 1.00 95.38 102 TRP A O 1
ATOM 803 N N . PRO A 1 103 ? 5.116 -1.990 -22.599 1.00 94.75 103 PRO A N 1
ATOM 804 C CA . PRO A 1 103 ? 6.267 -1.214 -23.072 1.00 94.75 103 PRO A CA 1
ATOM 805 C C . PRO A 1 103 ? 7.368 -1.004 -22.021 1.00 94.75 103 PRO A C 1
ATOM 807 O O . PRO A 1 103 ? 8.524 -0.811 -22.382 1.00 94.75 103 PRO A O 1
ATOM 810 N N . ALA A 1 104 ? 7.019 -1.025 -20.730 1.00 92.50 104 ALA A N 1
ATOM 811 C CA . ALA A 1 104 ? 7.971 -0.892 -19.630 1.00 92.50 104 ALA A CA 1
ATOM 812 C C . ALA A 1 104 ? 8.540 -2.243 -19.169 1.00 92.50 104 ALA A C 1
ATOM 814 O O . ALA A 1 104 ? 9.678 -2.297 -18.706 1.00 92.50 104 ALA A O 1
ATOM 815 N N . TYR A 1 105 ? 7.748 -3.313 -19.271 1.00 94.75 105 TYR A N 1
ATOM 816 C CA . TYR A 1 105 ? 8.133 -4.662 -18.862 1.00 94.75 105 TYR A CA 1
ATOM 817 C C . TYR A 1 105 ? 8.985 -5.375 -19.921 1.00 94.75 105 TYR A C 1
ATOM 819 O O . TYR A 1 105 ? 10.032 -5.934 -19.611 1.00 94.75 105 TYR A O 1
ATOM 827 N N . GLU A 1 106 ? 8.546 -5.330 -21.176 1.00 96.94 106 GLU A N 1
ATOM 828 C CA . GLU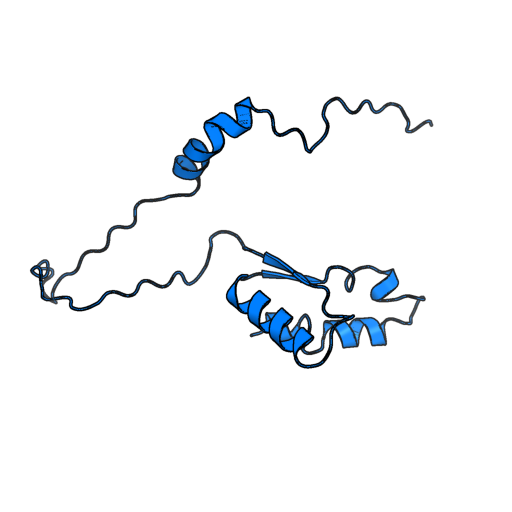 A 1 106 ? 9.154 -6.003 -22.322 1.00 96.94 106 GLU A CA 1
ATOM 829 C C . GLU A 1 106 ? 9.077 -5.056 -23.540 1.00 96.94 106 GLU A C 1
ATOM 831 O O . GLU A 1 106 ? 8.181 -5.173 -24.377 1.00 96.94 106 GLU A O 1
ATOM 836 N N . PRO A 1 107 ? 9.987 -4.067 -23.648 1.00 95.31 107 PRO A N 1
ATOM 837 C CA . PRO A 1 107 ? 9.959 -3.060 -24.718 1.00 95.31 107 PRO A CA 1
ATOM 838 C C . PRO A 1 107 ? 10.136 -3.650 -26.124 1.00 95.31 107 PRO A C 1
ATOM 840 O O . PRO A 1 107 ? 9.756 -3.027 -27.115 1.00 95.31 107 PRO A O 1
ATOM 843 N N . GLN A 1 108 ? 10.735 -4.837 -26.221 1.00 96.75 108 GLN A N 1
ATOM 844 C CA . GLN A 1 108 ? 10.846 -5.635 -27.439 1.00 96.75 108 GLN A CA 1
ATOM 845 C C . GLN A 1 108 ? 10.660 -7.100 -27.062 1.00 96.75 108 GLN A C 1
ATOM 847 O O . GLN A 1 108 ? 11.081 -7.507 -25.981 1.00 96.75 108 GLN A O 1
ATOM 852 N N . GLN A 1 109 ? 10.074 -7.897 -27.956 1.00 96.00 109 GLN A N 1
ATOM 853 C CA . GLN A 1 109 ? 9.838 -9.319 -27.714 1.00 96.00 109 GLN A CA 1
ATOM 854 C C . GLN A 1 109 ? 11.127 -10.034 -27.264 1.00 96.00 109 GLN A C 1
ATOM 856 O O . GLN A 1 109 ? 12.157 -9.965 -27.933 1.00 96.00 109 GLN A O 1
ATOM 861 N N . GLY A 1 110 ? 11.061 -10.723 -26.129 1.00 96.06 110 GLY A N 1
ATOM 862 C CA . GLY A 1 110 ? 12.177 -11.410 -25.483 1.00 96.06 110 GLY A CA 1
ATOM 863 C C . GLY A 1 110 ? 13.044 -10.529 -24.575 1.00 96.06 110 GLY A C 1
ATOM 864 O O . GLY A 1 110 ? 13.849 -11.064 -23.817 1.00 96.06 110 GLY A O 1
ATOM 865 N N . MET A 1 111 ? 12.882 -9.202 -24.586 1.00 96.25 111 MET A N 1
ATOM 866 C CA . MET A 1 111 ? 13.656 -8.268 -23.755 1.00 96.25 111 MET A CA 1
ATOM 867 C C . MET A 1 111 ? 12.960 -7.947 -22.424 1.00 96.25 111 MET A C 1
ATOM 869 O O . MET A 1 111 ? 12.790 -6.781 -22.078 1.00 96.25 111 MET A O 1
ATOM 873 N N . TYR A 1 112 ? 12.562 -8.964 -21.657 1.00 96.06 112 TYR A N 1
ATOM 874 C CA . TYR A 1 112 ? 11.832 -8.770 -20.394 1.00 96.06 112 TYR A CA 1
ATOM 875 C C . TYR A 1 112 ? 12.728 -8.694 -19.147 1.00 96.06 112 TYR A C 1
ATOM 877 O O . TYR A 1 112 ? 12.265 -8.271 -18.091 1.00 96.06 112 TYR A O 1
ATOM 885 N N . GLN A 1 113 ? 14.001 -9.108 -19.229 1.00 96.69 113 GLN A N 1
ATOM 886 C CA . GLN A 1 113 ? 14.839 -9.309 -18.037 1.00 96.69 113 GLN A CA 1
ATOM 887 C C . GLN A 1 113 ? 14.987 -8.034 -17.195 1.00 96.69 113 GLN A C 1
ATOM 889 O O . GLN A 1 113 ? 14.776 -8.070 -15.991 1.00 96.69 113 GLN A O 1
ATOM 894 N N . ALA A 1 114 ? 15.256 -6.889 -17.829 1.00 92.69 114 ALA A N 1
ATOM 895 C CA . AL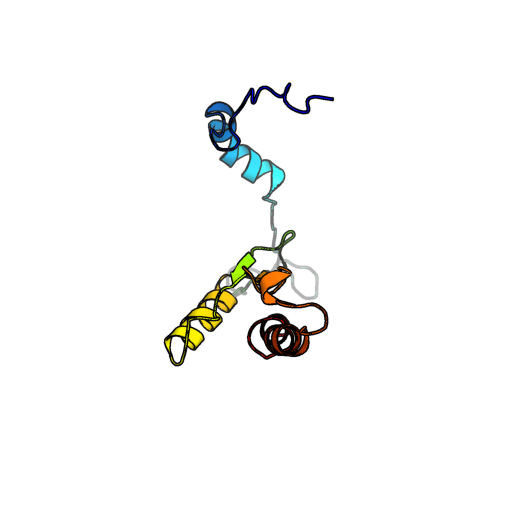A A 1 114 ? 15.375 -5.617 -17.117 1.00 92.69 114 ALA A CA 1
ATOM 896 C C . ALA A 1 114 ? 14.048 -5.173 -16.469 1.00 92.69 114 ALA A C 1
ATOM 898 O O . ALA A 1 114 ? 14.054 -4.618 -15.371 1.00 92.69 114 ALA A O 1
ATOM 899 N N . GLY A 1 115 ? 12.909 -5.425 -17.126 1.00 92.88 115 GLY A N 1
ATOM 900 C CA . GLY A 1 115 ? 11.587 -5.149 -16.562 1.00 92.88 115 GLY A CA 1
ATOM 901 C C . GLY A 1 115 ? 11.260 -6.061 -15.379 1.00 92.88 115 GLY A C 1
ATOM 902 O O . GLY A 1 115 ? 10.744 -5.592 -14.364 1.00 92.88 115 GLY A O 1
ATOM 903 N N . TYR A 1 116 ? 11.622 -7.343 -15.477 1.00 93.88 116 TYR A N 1
ATOM 904 C CA . TYR A 1 116 ? 11.517 -8.304 -14.382 1.00 93.88 116 TYR A CA 1
ATOM 905 C C . TYR A 1 116 ? 12.385 -7.897 -13.188 1.00 93.88 116 TYR A C 1
ATOM 907 O O . TYR A 1 116 ? 11.865 -7.796 -12.080 1.00 93.88 116 TYR A O 1
ATOM 915 N N . ASP A 1 117 ? 13.669 -7.604 -13.408 1.00 93.06 117 ASP A N 1
ATOM 916 C CA . ASP A 1 117 ? 14.608 -7.237 -12.342 1.00 93.06 117 ASP A CA 1
ATOM 917 C C . ASP A 1 117 ? 14.159 -5.959 -11.616 1.00 93.06 117 ASP A C 1
ATOM 919 O O . ASP A 1 117 ? 14.238 -5.875 -10.390 1.00 93.06 117 ASP A O 1
ATOM 923 N N . ALA A 1 118 ? 13.622 -4.980 -12.354 1.00 89.06 118 ALA A N 1
ATOM 924 C CA . ALA A 1 118 ? 13.073 -3.761 -11.768 1.00 89.06 118 ALA A CA 1
ATOM 925 C C . ALA A 1 118 ? 11.863 -4.037 -10.856 1.00 89.06 118 ALA A C 1
ATOM 927 O O . ALA A 1 118 ? 11.755 -3.431 -9.792 1.00 89.06 118 ALA A O 1
ATOM 928 N N . LEU A 1 119 ? 10.964 -4.948 -11.248 1.00 90.25 119 LEU A N 1
ATOM 929 C CA . LEU A 1 119 ? 9.781 -5.318 -10.458 1.00 90.25 119 LEU A CA 1
ATOM 930 C C . LEU A 1 119 ? 10.126 -6.191 -9.248 1.00 90.25 119 LEU A C 1
ATOM 932 O O . LEU A 1 119 ? 9.644 -5.925 -8.148 1.00 90.25 119 LEU A O 1
ATOM 936 N N . ALA A 1 120 ? 10.939 -7.227 -9.459 1.00 89.94 120 ALA A N 1
ATOM 937 C CA . ALA A 1 120 ? 11.352 -8.184 -8.434 1.00 89.94 120 ALA A CA 1
ATOM 938 C C . ALA A 1 120 ? 12.362 -7.595 -7.436 1.00 89.94 120 ALA A C 1
ATOM 940 O O . ALA A 1 120 ? 12.599 -8.174 -6.379 1.00 89.94 120 ALA A O 1
ATOM 941 N N . GLY A 1 121 ? 12.962 -6.452 -7.772 1.00 86.06 121 GLY A N 1
ATOM 942 C CA . GLY A 1 121 ? 13.848 -5.706 -6.894 1.00 86.06 121 GLY A CA 1
ATOM 943 C C . GLY A 1 121 ? 13.156 -5.123 -5.649 1.00 86.06 121 GLY A C 1
ATOM 944 O O . GLY A 1 121 ? 11.945 -5.260 -5.448 1.00 86.06 121 GLY A O 1
ATOM 945 N N . PRO A 1 122 ? 13.924 -4.411 -4.805 1.00 82.56 122 PRO A N 1
ATOM 946 C CA . PRO A 1 122 ? 13.459 -3.928 -3.502 1.00 82.56 122 PRO A CA 1
ATOM 947 C C . PRO A 1 122 ? 12.405 -2.816 -3.589 1.00 82.56 122 PRO A C 1
ATOM 949 O O . PRO A 1 122 ? 11.779 -2.488 -2.590 1.00 82.56 122 PRO A O 1
ATOM 952 N N . THR A 1 123 ? 12.229 -2.211 -4.762 1.00 83.75 123 THR A N 1
ATOM 953 C CA . THR A 1 123 ? 11.444 -0.984 -4.932 1.00 83.75 123 THR A CA 1
ATOM 954 C C . THR A 1 123 ? 9.946 -1.235 -5.108 1.00 83.75 123 THR A C 1
ATOM 956 O O . THR A 1 123 ? 9.143 -0.398 -4.707 1.00 83.75 123 THR A O 1
ATOM 959 N N . TYR A 1 124 ? 9.559 -2.362 -5.715 1.00 86.25 124 TYR A N 1
ATOM 960 C CA . TYR A 1 124 ? 8.154 -2.684 -5.984 1.00 86.25 124 TYR A CA 1
ATOM 961 C C . TYR A 1 124 ? 7.712 -3.919 -5.203 1.00 86.25 124 TYR A C 1
ATOM 963 O O . TYR A 1 124 ? 7.070 -3.776 -4.166 1.00 86.25 124 TYR A O 1
ATOM 971 N N . LEU A 1 125 ? 8.065 -5.125 -5.662 1.00 81.44 125 LEU A N 1
ATOM 972 C CA . LEU A 1 125 ? 7.644 -6.352 -4.980 1.00 81.44 125 LEU A CA 1
ATOM 973 C C . LEU A 1 125 ? 8.358 -6.515 -3.635 1.00 81.44 125 LEU A C 1
ATOM 975 O O . LEU A 1 125 ? 7.698 -6.755 -2.633 1.00 81.44 125 LEU A O 1
ATOM 979 N N . GLY A 1 126 ? 9.665 -6.240 -3.568 1.00 74.44 126 GLY A N 1
ATOM 980 C CA . GLY A 1 126 ? 10.395 -6.270 -2.296 1.00 74.44 126 GLY A CA 1
ATOM 981 C C . GLY A 1 126 ? 10.007 -5.163 -1.303 1.00 74.44 126 GLY A C 1
ATOM 982 O O . GLY A 1 126 ? 10.387 -5.232 -0.136 1.00 74.44 126 GLY A O 1
ATOM 983 N N . PHE A 1 127 ? 9.260 -4.146 -1.741 1.00 72.19 127 PHE A N 1
ATOM 984 C CA . PHE A 1 127 ? 8.651 -3.162 -0.846 1.00 72.19 127 PHE A CA 1
ATOM 985 C C . PHE A 1 127 ? 7.320 -3.671 -0.284 1.00 72.19 127 PHE A C 1
ATOM 987 O O . PHE A 1 127 ? 7.024 -3.445 0.881 1.00 72.19 127 PHE A O 1
ATOM 994 N N . ALA A 1 128 ? 6.527 -4.368 -1.102 1.00 64.00 128 ALA A N 1
ATOM 995 C CA . ALA A 1 128 ? 5.232 -4.916 -0.700 1.00 64.00 128 ALA A CA 1
ATOM 996 C C . ALA A 1 128 ? 5.338 -6.069 0.318 1.00 64.00 128 ALA A C 1
ATOM 998 O O . ALA A 1 128 ? 4.365 -6.346 1.013 1.00 64.00 128 ALA A O 1
ATOM 999 N N . ASP A 1 129 ? 6.498 -6.724 0.400 1.00 64.25 129 ASP A N 1
ATOM 1000 C CA . ASP A 1 129 ? 6.770 -7.823 1.337 1.00 64.25 129 ASP A CA 1
ATOM 1001 C C . ASP A 1 129 ? 7.200 -7.355 2.752 1.00 64.25 129 ASP A C 1
ATOM 1003 O O . ASP A 1 129 ? 7.506 -8.197 3.601 1.00 64.25 129 ASP A O 1
ATOM 1007 N N . GLN A 1 130 ? 7.264 -6.038 3.007 1.00 58.16 130 GLN A N 1
ATOM 1008 C CA . GLN A 1 130 ? 7.635 -5.434 4.303 1.00 58.16 130 GLN A CA 1
ATOM 1009 C C . GLN A 1 130 ? 6.411 -5.173 5.185 1.00 58.16 130 GLN A C 1
ATOM 1011 O O . GLN A 1 130 ? 6.544 -5.366 6.417 1.00 58.16 130 GLN A O 1
#

Secondary structure (DSSP, 8-state):
---------S-TT---HHHHHTHHHHHHHHH--------B-TTSPBPPTTS-S---------SS--EEEE-GGG--HHHHHHHHHHHHHH-SEEEESSTTSHHHH-SSTT--HHHHHHHHSTTTHHHHT-

Sequence (130 aa):
CHFDDWEVTQEPNELDPGYLDGAAARIDALRKGDLSVSWVDTAGTPLQPGHILSLTLTQSQHAFSFGSALRPDDLAGEELQWYLTTTASMFNAMVPENRFKWPAYEPQQGMYQAGYDALAGPTYLGFADQ

Organism: NCBI:txid1034604

Foldseek 3Di:
DDPPPDDPPDDPPPPPVVNVVCVVVCCCVPPDDDDDDFDADPVRHGDDPPPDPDDDDDDPDDPDWDEDEDDCPVPDDPRSVCVLVVRVVRGLDYHHPPLPPCCNQPVDVPRRPVSVCVCVDCNHPVSNVD

InterPro domains:
  IPR017853 Glycoside hydrolase superfamily [SSF51445] (56-113)